Protein 2CE0 (pdb70)

Radius of gyration: 12.34 Å; Cα contacts (8 Å, |Δi|>4): 156; chains: 1; bounding box: 29×29×25 Å

Structure (mmCIF, N/CA/C/O backbone):
data_2CE0
#
_entry.id   2CE0
#
_cell.length_a   58.209
_cell.length_b   58.209
_cell.length_c   64.761
_cell.angle_alpha   90.00
_cell.angle_beta   90.00
_cell.angle_gamma   120.00
#
_symmetry.space_group_name_H-M   'P 32 2 1'
#
loop_
_entity.id
_entity.type
_entity.pdbx_description
1 polymer 'CYTOCHROME C6'
2 non-polymer 'HEME C'
3 water water
#
loop_
_atom_site.group_PDB
_atom_site.id
_atom_site.type_symbol
_atom_site.label_atom_id
_atom_site.label_alt_id
_atom_site.label_comp_id
_atom_site.label_asym_id
_atom_site.label_entity_id
_atom_site.label_seq_id
_atom_site.pdbx_PDB_ins_code
_atom_site.Cartn_x
_atom_site.Cartn_y
_atom_site.Cartn_z
_atom_site.occupancy
_atom_site.B_iso_or_equiv
_atom_site.auth_seq_id
_atom_site.auth_comp_id
_atom_site.auth_asym_id
_atom_site.auth_atom_id
_atom_site.pdbx_PDB_model_num
ATOM 1 N N . LEU A 1 3 ? 17.032 38.039 -3.989 1.00 31.20 3 LEU A N 1
ATOM 2 C CA . LEU A 1 3 ? 16.573 39.417 -3.650 1.00 30.96 3 LEU A CA 1
ATOM 3 C C . LEU A 1 3 ? 17.569 40.107 -2.713 1.00 30.62 3 LEU A C 1
ATOM 4 O O . LEU A 1 3 ? 18.403 39.446 -2.084 1.00 30.60 3 LEU A O 1
ATOM 9 N N . ASP A 1 4 ? 17.482 41.434 -2.635 1.00 30.27 4 ASP A N 1
ATOM 10 C CA . ASP A 1 4 ? 18.297 42.209 -1.706 1.00 29.82 4 ASP A CA 1
ATOM 11 C C . ASP A 1 4 ? 17.627 42.190 -0.332 1.00 29.37 4 ASP A C 1
ATOM 12 O O . ASP A 1 4 ? 16.746 43.009 -0.045 1.00 29.18 4 ASP A O 1
ATOM 17 N N . ILE A 1 5 ? 18.051 41.243 0.503 1.00 28.74 5 ILE A N 1
ATOM 18 C CA . ILE A 1 5 ? 17.463 41.019 1.829 1.00 28.42 5 ILE A CA 1
ATOM 19 C C . ILE A 1 5 ? 17.494 42.270 2.709 1.00 27.78 5 ILE A C 1
ATOM 20 O O . ILE A 1 5 ? 16.473 42.646 3.291 1.00 27.81 5 ILE A O 1
ATOM 25 N N . GLN A 1 6 ? 18.657 42.913 2.793 1.00 26.98 6 GLN A N 1
ATOM 26 C CA . GLN A 1 6 ? 18.834 44.088 3.647 1.00 26.22 6 GLN A CA 1
ATOM 27 C C . GLN A 1 6 ? 17.975 45.271 3.208 1.00 25.61 6 GLN A C 1
ATOM 28 O O . GLN A 1 6 ? 17.384 45.953 4.050 1.00 25.35 6 GLN A O 1
ATOM 30 N N . ARG A 1 7 ? 17.909 45.510 1.898 1.00 24.90 7 ARG A N 1
ATOM 31 C CA . ARG A 1 7 ? 17.086 46.588 1.349 1.00 24.12 7 ARG A CA 1
ATOM 32 C C . ARG A 1 7 ? 15.603 46.295 1.578 1.00 23.21 7 ARG A C 1
ATOM 33 O O . ARG A 1 7 ? 14.839 47.192 1.941 1.00 22.46 7 ARG A O 1
ATOM 41 N N . GLY A 1 8 ? 15.215 45.037 1.367 1.00 21.94 8 GLY A N 1
ATOM 42 C CA . GLY A 1 8 ? 13.848 44.579 1.623 1.00 20.82 8 GLY A CA 1
ATOM 43 C C . GLY A 1 8 ? 13.441 44.744 3.074 1.00 19.92 8 GLY A C 1
ATOM 44 O O . GLY A 1 8 ? 12.344 45.243 3.367 1.00 18.98 8 GLY A O 1
ATOM 45 N N . ALA A 1 9 ? 14.328 44.340 3.981 1.00 19.41 9 ALA A N 1
ATOM 46 C CA . ALA A 1 9 ? 14.104 44.471 5.418 1.00 19.37 9 ALA A CA 1
ATOM 47 C C . ALA A 1 9 ? 13.963 45.924 5.844 1.00 19.15 9 ALA A C 1
ATOM 48 O O . ALA A 1 9 ? 13.091 46.251 6.639 1.00 18.39 9 ALA A O 1
ATOM 50 N N . THR A 1 10 ? 14.817 46.794 5.311 1.00 18.84 10 THR A N 1
ATOM 51 C CA . THR A 1 10 ? 14.756 48.220 5.615 1.00 19.02 10 THR A CA 1
ATOM 52 C C . THR A 1 10 ? 13.426 48.843 5.161 1.00 18.00 10 THR A C 1
ATOM 53 O O . THR A 1 10 ? 12.798 49.593 5.908 1.00 17.36 10 THR A O 1
ATOM 57 N N . LEU A 1 11 ? 12.997 48.526 3.944 1.00 16.83 11 LEU A N 1
ATOM 58 C CA . LEU A 1 11 ? 11.731 49.040 3.426 1.00 16.21 11 LEU A CA 1
ATOM 59 C C . LEU A 1 11 ? 10.520 48.478 4.182 1.00 14.86 11 LEU A C 1
ATOM 60 O O . LEU A 1 11 ? 9.592 49.220 4.520 1.00 14.52 11 LEU A O 1
ATOM 65 N N . PHE A 1 12 ? 10.540 47.175 4.451 1.00 13.26 12 PHE A N 1
ATOM 66 C CA . PHE A 1 12 ? 9.502 46.522 5.235 1.00 12.42 12 PHE A CA 1
ATOM 67 C C . PHE A 1 12 ? 9.395 47.140 6.625 1.00 12.75 12 P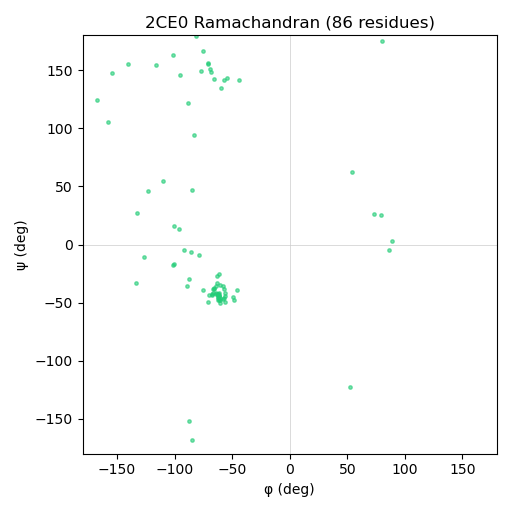HE A C 1
ATOM 68 O O . PHE A 1 12 ? 8.280 47.394 7.111 1.00 11.77 12 PHE A O 1
ATOM 76 N N A ASN A 1 13 ? 10.541 47.333 7.282 0.50 13.42 13 ASN A N 1
ATOM 77 N N B ASN A 1 13 ? 10.543 47.419 7.240 0.50 13.44 13 ASN A N 1
ATOM 78 C CA A ASN A 1 13 ? 10.575 47.794 8.671 0.50 14.55 13 ASN A CA 1
ATOM 79 C CA B ASN A 1 13 ? 10.565 47.982 8.581 0.50 14.53 13 ASN A CA 1
ATOM 80 C C . ASN A 1 13 ? 9.840 49.317 8.656 0.50 14.47 13 ASN A C 1
ATOM 81 O O . ASN A 1 13 ? 9.099 49.563 9.609 0.50 14.77 13 ASN A O 1
ATOM 90 N N . ARG A 1 14 ? 10.032 50.170 7.655 1.00 15.08 14 ARG A N 1
ATOM 91 C CA . ARG A 1 14 ? 9.411 51.482 7.677 1.00 16.07 14 ARG A CA 1
ATOM 92 C C . ARG A 1 14 ? 7.994 51.523 7.091 1.00 15.21 14 ARG A C 1
ATOM 93 O O . ARG A 1 14 ? 7.199 52.354 7.518 1.00 16.44 14 ARG A O 1
ATOM 101 N N . ALA A 1 15 ? 7.670 50.652 6.134 1.00 13.41 15 ALA A N 1
ATOM 102 C CA . ALA A 1 15 ? 6.362 50.733 5.467 1.00 12.55 15 ALA A CA 1
ATOM 103 C C . ALA A 1 15 ? 5.323 49.736 5.968 1.00 11.39 15 ALA A C 1
ATOM 104 O O . ALA A 1 15 ? 4.131 49.906 5.696 1.00 11.03 15 ALA A O 1
ATOM 106 N N . CYS A 1 16 ? 5.767 48.697 6.674 1.00 10.49 16 CYS A N 1
ATOM 107 C CA . CYS A 1 16 ? 4.896 47.554 6.982 1.00 9.79 16 CYS A CA 1
ATOM 108 C C . CYS A 1 16 ? 4.934 47.082 8.428 1.00 9.50 16 CYS A C 1
ATOM 109 O O . CYS A 1 16 ? 3.928 46.574 8.933 1.00 9.49 16 CYS A O 1
ATOM 112 N N . ALA A 1 17 ? 6.089 47.198 9.081 1.00 10.32 17 ALA A N 1
ATOM 113 C CA . ALA A 1 17 ? 6.321 46.499 10.338 1.00 11.05 17 ALA A CA 1
ATOM 114 C C . ALA A 1 17 ? 5.390 46.924 11.467 1.00 10.96 17 ALA A C 1
ATOM 115 O O . ALA A 1 17 ? 5.024 46.095 12.295 1.00 11.08 17 ALA A O 1
ATOM 117 N N . ALA A 1 18 ? 4.975 48.193 11.513 1.00 10.27 18 ALA A N 1
ATOM 118 C CA . ALA A 1 18 ? 4.132 48.615 12.639 1.00 10.54 18 ALA A CA 1
ATOM 119 C C . ALA A 1 18 ? 2.841 47.806 12.675 1.00 10.08 18 ALA A C 1
ATOM 120 O O . ALA A 1 18 ? 2.316 47.513 13.753 1.00 11.19 18 ALA A O 1
ATOM 122 N N . CYS A 1 19 ? 2.315 47.443 11.506 1.00 9.87 19 CYS A N 1
ATOM 123 C CA . CYS A 1 19 ? 1.140 46.579 11.483 1.00 10.26 19 CYS A CA 1
ATOM 124 C C . CYS A 1 19 ? 1.484 45.106 11.471 1.00 10.23 19 CYS A C 1
ATOM 125 O O . CYS A 1 19 ? 0.780 44.303 12.078 1.00 11.59 19 CYS A O 1
ATOM 128 N N . HIS A 1 20 ? 2.566 44.754 10.788 1.00 10.11 20 HIS A N 1
ATOM 129 C CA . HIS A 1 20 ? 2.931 43.354 10.605 1.00 10.76 20 HIS A CA 1
ATOM 130 C C . HIS A 1 20 ? 4.169 43.044 11.409 1.00 12.68 20 HIS A C 1
ATOM 131 O O . HIS A 1 20 ? 5.158 42.537 10.876 1.00 13.28 20 HIS A O 1
ATOM 138 N N . ASP A 1 21 ? 4.090 43.338 12.707 1.00 13.85 21 ASP A N 1
ATOM 139 C CA A ASP A 1 21 ? 5.277 43.211 13.540 0.50 14.67 21 ASP A CA 1
ATOM 140 C CA B ASP A 1 21 ? 5.213 43.192 13.637 0.50 14.04 21 ASP A CA 1
ATOM 141 C C . ASP A 1 21 ? 5.795 41.777 13.593 1.00 14.51 21 ASP A C 1
ATOM 142 O O . ASP A 1 21 ? 5.095 40.843 13.947 1.00 14.46 21 ASP A O 1
ATOM 151 N N . THR A 1 22 ? 7.058 41.653 13.175 1.00 15.17 22 THR A N 1
ATOM 152 C CA A THR A 1 22 ? 7.769 40.371 13.007 0.50 15.79 22 THR A CA 1
ATOM 153 C CA B THR A 1 22 ? 7.745 40.352 13.054 0.50 15.35 22 THR A CA 1
ATOM 154 C C . THR A 1 22 ? 6.912 39.299 12.313 1.00 15.03 22 THR A C 1
ATOM 155 O O . THR A 1 22 ? 6.891 38.120 12.682 1.00 15.44 22 THR A O 1
ATOM 162 N N . GLY A 1 23 ? 6.213 39.735 11.269 1.00 14.19 23 GLY A N 1
ATOM 163 C CA . GLY A 1 23 ? 5.387 38.848 10.459 1.00 13.14 23 GLY A CA 1
ATOM 164 C C . GLY A 1 23 ? 3.954 38.675 10.914 1.00 11.82 23 GLY A C 1
ATOM 165 O O . GLY A 1 23 ? 3.210 37.905 10.296 1.00 12.08 23 GLY A O 1
ATOM 16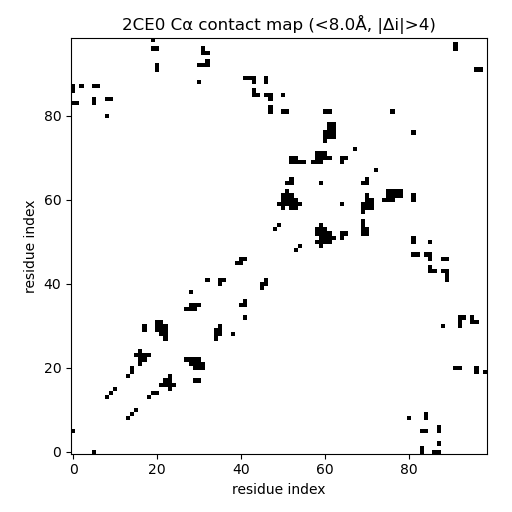6 N N . GLY A 1 24 ? 3.564 39.389 11.972 1.00 11.13 24 GLY A N 1
ATOM 167 C CA . GLY A 1 24 ? 2.241 39.243 12.564 1.00 10.77 24 GLY A CA 1
ATOM 168 C C . GLY A 1 24 ? 1.198 40.127 11.914 1.00 10.27 24 GLY A C 1
ATOM 169 O O . GLY A 1 24 ? 1.285 40.456 10.730 1.00 10.51 24 GLY A O 1
ATOM 170 N N . ASN A 1 25 ? 0.191 40.485 12.701 1.00 9.97 25 ASN A N 1
ATOM 171 C CA . ASN A 1 25 ? -0.827 41.445 12.290 1.00 10.14 25 ASN A CA 1
ATOM 172 C C . ASN A 1 25 ? -1.457 42.007 13.552 1.00 10.38 25 ASN A C 1
ATOM 173 O O . ASN A 1 25 ? -2.228 41.334 14.220 1.00 10.97 25 ASN A O 1
ATOM 178 N N . ILE A 1 26 ? -1.120 43.241 13.901 1.00 9.91 26 ILE A N 1
ATOM 179 C CA . ILE A 1 26 ? -1.578 43.787 15.183 1.00 11.04 26 ILE A CA 1
ATOM 180 C C . ILE A 1 26 ? -3.029 44.2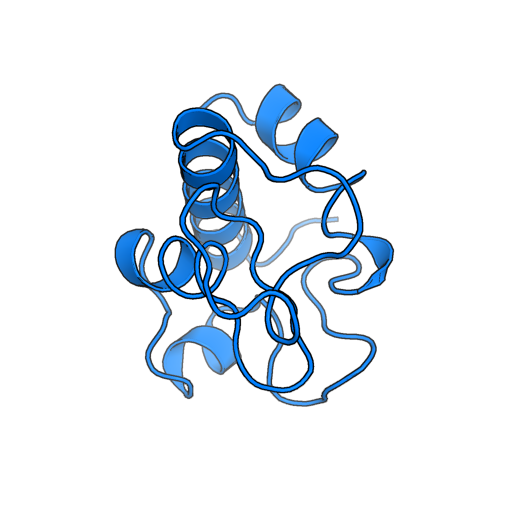57 15.152 1.00 11.61 26 ILE A C 1
ATOM 181 O O . ILE A 1 26 ? -3.587 44.574 16.205 1.00 11.37 26 ILE A O 1
ATOM 186 N N . ILE A 1 27 ? -3.617 44.292 13.954 1.00 12.76 27 ILE A N 1
ATOM 187 C CA A ILE A 1 27 ? -4.979 44.780 13.703 0.70 14.10 27 ILE A CA 1
ATOM 188 C CA B ILE A 1 27 ? -4.988 44.774 13.766 0.30 14.27 27 ILE A CA 1
ATOM 189 C C . ILE A 1 27 ? -5.975 43.631 13.562 1.00 14.60 27 ILE A C 1
ATOM 190 O O . ILE A 1 27 ? -7.085 43.667 14.115 1.00 15.40 27 ILE A O 1
ATOM 199 N N . GLN A 1 28 ? -5.573 42.620 12.794 1.00 15.21 28 GLN A N 1
ATOM 200 C CA A GLN A 1 28 ? -6.477 41.556 12.383 0.70 16.29 28 GLN A CA 1
ATOM 201 C CA B GLN A 1 28 ? -6.480 41.558 12.372 0.30 16.08 28 GLN A CA 1
ATOM 202 C C . GLN A 1 28 ? -5.890 40.174 12.637 1.00 16.79 28 GLN A C 1
ATOM 203 O O . GLN A 1 28 ? -5.070 39.687 11.852 1.00 16.16 28 GLN A O 1
ATOM 214 N N . PRO A 1 29 ? -6.319 39.529 13.742 1.00 18.24 29 PRO A N 1
ATOM 215 C CA . PRO A 1 29 ? -5.941 38.134 13.963 1.00 18.86 29 PRO A CA 1
ATOM 216 C C . PRO A 1 29 ? -6.313 37.238 12.777 1.00 18.26 29 PRO A C 1
ATOM 217 O O . PRO A 1 29 ? -7.349 37.441 12.135 1.00 18.67 29 PRO A O 1
ATOM 221 N N . GLY A 1 30 ? -5.457 36.264 12.486 1.00 18.04 30 GLY A N 1
ATOM 222 C CA . GLY A 1 30 ? -5.706 35.331 11.398 1.00 17.08 30 GLY A CA 1
ATOM 223 C C . GLY A 1 30 ? -5.237 35.802 10.037 1.00 15.92 30 GLY A C 1
ATOM 224 O O . GLY A 1 30 ? -5.313 35.053 9.066 1.00 16.50 30 GLY A O 1
ATOM 225 N N . ALA A 1 31 ? -4.749 37.038 9.955 1.00 14.47 31 ALA A N 1
ATOM 226 C CA . ALA A 1 31 ? -4.293 37.587 8.680 1.00 13.35 31 ALA A CA 1
ATOM 227 C C . ALA A 1 31 ? -2.843 38.042 8.773 1.00 12.61 31 ALA A C 1
ATOM 228 O O . ALA A 1 31 ? -2.472 39.126 8.311 1.00 11.96 31 ALA A O 1
ATOM 230 N N . THR A 1 32 ? -2.015 37.190 9.365 1.00 12.03 32 THR A N 1
ATOM 231 C CA . THR A 1 32 ? -0.595 37.475 9.486 1.00 11.92 32 THR A CA 1
ATOM 232 C C . THR A 1 32 ? 0.158 37.148 8.203 1.00 11.35 32 THR A C 1
ATOM 233 O O . THR A 1 32 ? -0.410 36.658 7.216 1.00 11.17 32 THR A O 1
ATOM 237 N N . LEU A 1 33 ? 1.462 37.394 8.233 1.00 11.01 33 LEU A N 1
ATOM 238 C CA . LEU A 1 33 ? 2.325 37.072 7.109 1.00 11.08 33 LEU A CA 1
ATOM 239 C C . LEU A 1 33 ? 3.014 35.722 7.277 1.00 11.39 33 LEU A C 1
ATOM 240 O O . LEU A 1 33 ? 3.951 35.409 6.540 1.00 11.94 33 LEU A O 1
ATOM 245 N N . PHE A 1 34 ? 2.541 34.922 8.232 1.00 11.77 34 PHE A N 1
ATOM 246 C CA . PHE A 1 34 ? 3.036 33.551 8.383 1.00 12.51 34 PHE A CA 1
ATOM 247 C C . PHE A 1 34 ? 2.418 32.656 7.312 1.00 12.66 34 PHE A C 1
ATOM 248 O O . PHE A 1 34 ? 1.275 32.871 6.884 1.00 12.76 34 PHE A O 1
ATOM 256 N N . THR A 1 35 ? 3.159 31.629 6.904 1.00 13.54 35 THR A N 1
ATOM 257 C CA . THR A 1 35 ? 2.726 30.716 5.846 1.00 14.28 35 THR A CA 1
ATOM 258 C C . THR A 1 35 ? 1.297 30.200 6.020 1.00 14.69 35 THR A C 1
ATOM 259 O O . THR A 1 35 ? 0.514 30.245 5.074 1.00 14.41 35 THR A O 1
ATOM 263 N N . LYS A 1 36 ? 0.940 29.736 7.216 1.00 15.78 36 LYS A N 1
ATOM 264 C CA . LYS A 1 36 ? -0.387 29.143 7.408 1.00 17.45 36 LYS A CA 1
ATOM 265 C C . LYS A 1 36 ? -1.514 30.138 7.138 1.00 16.02 36 LYS A C 1
ATOM 266 O O . LYS A 1 36 ? -2.514 29.793 6.505 1.00 16.32 36 LYS A O 1
ATOM 272 N N . ASP A 1 37 ? -1.356 31.377 7.604 1.00 14.78 37 ASP A N 1
ATOM 273 C CA . ASP A 1 37 ? -2.372 32.392 7.352 1.00 13.75 37 ASP A CA 1
ATOM 274 C C . ASP A 1 37 ? -2.406 32.810 5.889 1.00 13.39 37 ASP A C 1
ATOM 275 O O . ASP A 1 37 ? -3.479 32.961 5.310 1.00 13.74 37 ASP A O 1
ATOM 280 N N . LEU A 1 38 ? -1.238 33.006 5.284 1.00 12.98 38 LEU A N 1
ATOM 281 C CA . LEU A 1 38 ? -1.193 33.340 3.862 1.00 13.50 38 LEU A CA 1
ATOM 282 C C . LEU A 1 38 ? -1.917 32.259 3.037 1.00 13.80 38 LEU A C 1
ATOM 283 O O . LEU A 1 38 ? -2.721 32.571 2.145 1.00 13.94 38 LEU A O 1
ATOM 288 N N . GLU A 1 39 ? -1.662 30.990 3.362 1.00 14.51 39 GLU A N 1
ATOM 289 C CA . GLU A 1 39 ? -2.296 29.858 2.673 1.00 15.79 39 GLU A CA 1
ATOM 290 C C . GLU A 1 39 ? -3.816 29.863 2.843 1.00 16.02 39 GLU A C 1
ATOM 291 O O . GLU A 1 39 ? -4.553 29.709 1.868 1.00 15.90 39 GLU A O 1
ATOM 297 N N . ARG A 1 40 ? -4.287 30.035 4.076 1.00 15.98 40 ARG A N 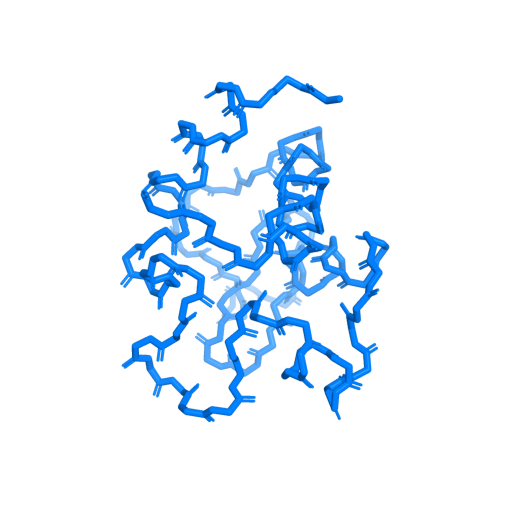1
ATOM 298 C CA . ARG A 1 40 ? -5.722 30.020 4.363 1.00 16.90 40 ARG A CA 1
ATOM 299 C C . ARG A 1 40 ? -6.470 31.163 3.676 1.00 16.49 40 ARG A C 1
ATOM 300 O O . ARG A 1 40 ? -7.670 31.061 3.369 1.00 17.33 40 ARG A O 1
ATOM 308 N N . ASN A 1 41 ? -5.748 32.250 3.429 1.00 15.58 41 ASN A N 1
ATOM 309 C CA A ASN A 1 41 ? -6.289 33.433 2.774 0.50 15.17 41 ASN A CA 1
ATOM 310 C CA B ASN A 1 41 ? -6.345 33.391 2.760 0.50 15.30 41 ASN A CA 1
ATOM 311 C C . ASN A 1 41 ? -6.055 33.435 1.261 1.00 14.64 41 ASN A C 1
ATOM 312 O O . ASN A 1 41 ? -6.409 34.389 0.585 1.00 14.68 41 ASN A O 1
ATOM 321 N N . GLY A 1 42 ? -5.437 32.370 0.746 1.00 13.94 42 GLY A N 1
ATOM 322 C CA . GLY A 1 42 ? -5.219 32.217 -0.699 1.00 13.94 42 GLY A CA 1
ATOM 323 C C . GLY A 1 42 ? -4.156 33.113 -1.300 1.00 13.65 42 GLY A C 1
ATOM 324 O O . GLY A 1 42 ? -4.206 33.414 -2.495 1.00 13.85 42 GLY A O 1
ATOM 325 N N . VAL A 1 43 ? -3.187 33.531 -0.485 1.00 13.30 43 VAL A N 1
ATOM 326 C CA . VAL A 1 43 ? -2.215 34.535 -0.925 1.00 13.72 43 VAL A CA 1
ATOM 327 C C . VAL A 1 43 ? -0.751 34.187 -0.617 1.00 13.87 43 VAL A C 1
ATOM 328 O O . VAL A 1 43 ? 0.090 35.080 -0.495 1.00 14.35 43 VAL A O 1
ATOM 332 N N . ASP A 1 44 ? -0.435 32.895 -0.521 1.00 13.80 44 ASP A N 1
ATOM 333 C CA . ASP A 1 44 ? 0.933 32.461 -0.227 1.00 14.86 44 ASP A CA 1
ATOM 334 C C . ASP A 1 44 ? 1.828 32.356 -1.467 1.00 15.17 44 ASP A C 1
ATOM 335 O O . ASP A 1 44 ? 2.510 31.353 -1.672 1.00 16.04 44 ASP A O 1
ATOM 340 N N . THR A 1 45 ? 1.798 33.381 -2.309 1.00 15.13 45 THR A N 1
ATOM 341 C CA . THR A 1 45 ? 2.694 33.471 -3.464 1.00 15.62 45 THR A CA 1
ATOM 342 C C . THR A 1 45 ? 3.145 34.912 -3.612 1.00 15.04 45 THR A C 1
ATOM 343 O O . THR A 1 45 ? 2.442 35.836 -3.184 1.00 13.98 45 THR A O 1
ATOM 347 N N . GLU A 1 46 ? 4.298 35.110 -4.242 1.00 15.06 46 GLU A N 1
ATOM 348 C CA . GLU A 1 46 ? 4.810 36.450 -4.489 1.00 15.62 46 GLU A CA 1
ATOM 349 C C . GLU A 1 46 ? 3.792 37.285 -5.265 1.00 15.23 46 GLU A C 1
ATOM 350 O O . GLU A 1 46 ? 3.581 38.453 -4.944 1.00 14.72 46 GLU A O 1
ATOM 356 N N . GLU A 1 47 ? 3.148 36.692 -6.270 1.00 15.40 47 GLU A N 1
ATOM 357 C CA . GLU A 1 47 ? 2.214 37.447 -7.112 1.00 16.22 47 GLU A CA 1
ATOM 358 C C . GLU A 1 47 ? 0.983 37.927 -6.330 1.00 14.95 47 GLU A C 1
ATOM 359 O O . GLU A 1 47 ? 0.490 39.037 -6.542 1.00 14.29 47 GLU A O 1
ATOM 365 N N . GLU A 1 48 ? 0.505 37.091 -5.417 1.00 13.99 48 GLU A N 1
ATOM 366 C CA . GLU A 1 48 ? -0.643 37.439 -4.587 1.00 13.45 48 GLU A CA 1
ATOM 367 C C . GLU A 1 48 ? -0.276 38.438 -3.501 1.00 12.65 48 GLU A C 1
ATOM 368 O O . GLU A 1 48 ? -1.059 39.337 -3.193 1.00 12.83 48 GLU A O 1
ATOM 374 N N . ILE A 1 49 ? 0.904 38.266 -2.910 1.00 12.45 49 ILE A N 1
ATOM 375 C CA . ILE A 1 49 ? 1.400 39.224 -1.922 1.00 12.23 49 ILE A CA 1
ATOM 376 C C . ILE A 1 49 ? 1.549 40.602 -2.584 1.00 11.83 49 ILE A C 1
ATOM 377 O O . ILE A 1 49 ? 1.157 41.625 -2.011 1.00 11.77 49 ILE A O 1
ATOM 382 N N . TYR A 1 50 ? 2.090 40.625 -3.800 1.00 12.17 50 TYR A N 1
ATOM 383 C CA . TYR A 1 50 ? 2.215 41.868 -4.554 1.00 12.36 50 TYR A CA 1
ATOM 384 C C . TYR A 1 50 ? 0.844 42.516 -4.755 1.00 12.28 50 TYR A C 1
ATOM 385 O O . TYR A 1 50 ? 0.676 43.710 -4.508 1.00 12.13 50 TYR A O 1
ATOM 394 N N . ARG A 1 51 ? -0.137 41.719 -5.167 1.00 12.28 51 ARG A N 1
ATOM 395 C CA A ARG A 1 51 ? -1.459 42.244 -5.465 0.70 12.35 51 ARG A CA 1
ATOM 396 C CA B ARG A 1 51 ? -1.483 42.217 -5.457 0.30 12.51 51 ARG A CA 1
ATOM 397 C C . ARG A 1 51 ? -2.144 42.852 -4.235 1.00 12.24 51 ARG A C 1
ATOM 398 O O . ARG A 1 51 ? -2.714 43.947 -4.323 1.00 12.67 51 ARG A O 1
ATOM 413 N N . VAL A 1 52 ? -2.088 42.161 -3.096 1.00 12.17 52 VAL A N 1
ATOM 414 C CA A VAL A 1 52 ? -2.712 42.729 -1.911 0.50 11.89 52 VAL A CA 1
ATOM 415 C CA B VAL A 1 52 ? -2.631 42.665 -1.815 0.50 12.18 52 VAL A CA 1
ATOM 416 C C . VAL A 1 52 ? -1.958 43.978 -1.416 1.00 11.73 52 VAL A C 1
ATOM 417 O O . VAL A 1 52 ? -2.594 44.930 -0.952 1.00 11.75 52 VAL A O 1
ATOM 424 N N . THR A 1 53 ? -0.637 44.009 -1.564 1.00 10.95 53 THR A N 1
ATOM 425 C CA . THR A 1 53 ? 0.131 45.190 -1.193 1.00 11.60 53 THR A CA 1
ATOM 426 C C . THR A 1 53 ? -0.217 46.363 -2.110 1.00 11.38 53 THR A C 1
ATOM 427 O O . THR A 1 53 ? -0.309 47.511 -1.659 1.00 11.71 53 THR A O 1
ATOM 431 N N . TYR A 1 54 ? -0.427 46.066 -3.388 1.00 11.40 54 TYR A N 1
ATOM 432 C CA . TYR A 1 54 ? -0.712 47.093 -4.379 1.00 12.08 54 TYR A CA 1
ATOM 433 C C . TYR A 1 54 ? -2.104 47.701 -4.201 1.00 12.11 54 TYR A C 1
ATOM 434 O O . TYR A 1 54 ? -2.254 48.932 -4.178 1.00 11.89 54 TYR A O 1
ATOM 443 N N . PHE A 1 55 ? -3.115 46.840 -4.083 1.00 12.75 55 PHE A N 1
ATOM 444 C CA . PHE A 1 55 ? -4.510 47.280 -4.089 1.00 13.35 55 PHE A CA 1
ATOM 445 C C . PHE A 1 55 ? -5.162 47.355 -2.715 1.00 13.57 55 PHE A C 1
ATOM 446 O O . PHE A 1 55 ? -6.203 48.002 -2.565 1.00 14.35 55 PHE A O 1
ATOM 454 N N . GLY A 1 56 ? -4.566 46.693 -1.722 1.00 13.20 56 GLY A N 1
ATOM 455 C CA . GLY A 1 56 ? -5.143 46.664 -0.383 1.00 14.21 56 GLY A CA 1
ATOM 456 C C . GLY A 1 56 ? -6.263 45.654 -0.228 1.00 14.78 56 GLY A C 1
ATOM 457 O O . GLY A 1 56 ? -6.680 45.010 -1.198 1.00 15.89 56 GLY A O 1
ATOM 458 N N . LYS A 1 57 ? -6.752 45.520 1.000 1.00 15.61 57 LYS A N 1
ATOM 459 C CA . LYS A 1 57 ? -7.883 44.645 1.300 1.00 17.06 57 LYS A CA 1
ATOM 460 C C . LYS A 1 57 ? -8.356 44.975 2.691 1.00 17.65 57 LYS A C 1
ATOM 461 O O . LYS A 1 57 ? -7.575 44.940 3.638 1.00 16.87 57 LYS A O 1
ATOM 467 N N . GLY A 1 58 ? -9.643 45.296 2.795 1.00 19.03 58 GLY A N 1
ATOM 468 C CA . GLY A 1 58 ? -10.255 45.689 4.044 1.00 19.80 58 GLY A CA 1
ATOM 469 C C . GLY A 1 58 ? -9.505 46.806 4.727 1.00 19.66 58 GLY A C 1
ATOM 470 O O . GLY A 1 58 ? -9.282 47.873 4.145 1.00 19.94 58 GLY A O 1
ATOM 471 N N . ARG A 1 59 ? -9.084 46.536 5.956 1.00 19.28 59 ARG A N 1
ATOM 472 C CA A ARG A 1 59 ? -8.426 47.547 6.765 0.70 19.42 59 ARG A CA 1
ATOM 473 C CA B ARG A 1 59 ? -8.420 47.528 6.789 0.30 19.22 59 ARG A CA 1
ATOM 474 C C . ARG A 1 59 ? -6.991 47.804 6.348 1.00 18.69 59 ARG A C 1
ATOM 475 O O . ARG A 1 59 ? -6.374 48.757 6.820 1.00 19.33 59 ARG A O 1
ATOM 490 N N . MET A 1 60 ? -6.463 46.974 5.454 1.00 16.59 60 MET A N 1
ATOM 491 C CA . MET A 1 60 ? -5.161 47.273 4.917 1.00 15.38 60 MET A CA 1
ATOM 492 C C . MET A 1 60 ? -5.224 48.167 3.698 1.00 15.46 60 MET A C 1
ATOM 493 O O . MET A 1 60 ? -5.800 47.787 2.663 1.00 14.26 60 MET A O 1
ATOM 498 N N . PRO A 1 61 ? -4.557 49.325 3.781 1.00 15.74 61 PRO A N 1
ATOM 499 C CA . PRO A 1 61 ? -4.483 50.177 2.606 1.00 15.26 61 PRO A CA 1
ATOM 500 C C . PRO A 1 61 ? -3.618 49.577 1.503 1.00 14.34 61 PRO A C 1
ATOM 501 O O . PRO A 1 61 ? -2.665 48.845 1.753 1.00 15.07 61 PRO A O 1
ATOM 505 N N . GLY A 1 62 ? -3.916 49.908 0.264 1.00 13.18 62 GLY A N 1
ATOM 506 C CA . GLY A 1 62 ? -2.941 49.543 -0.726 1.00 13.13 62 GLY A CA 1
ATOM 507 C C . GLY A 1 62 ? -2.070 50.691 -1.176 1.00 12.11 62 GLY A C 1
ATOM 508 O O . GLY A 1 62 ? -2.288 51.863 -0.793 1.00 12.81 62 GLY A O 1
ATOM 509 N N . PHE A 1 63 ? -0.954 50.375 -1.814 1.00 12.58 63 PHE A N 1
ATOM 510 C CA . PHE A 1 63 ? 0.285 51.146 -1.715 1.00 12.15 63 PHE A CA 1
ATOM 511 C C . PHE A 1 63 ? 0.664 51.458 -3.185 1.00 12.67 63 PHE A C 1
ATOM 512 O O . PHE A 1 63 ? 1.550 52.268 -3.450 1.00 12.61 63 PHE A O 1
ATOM 520 N N . GLY A 1 64 ? -0.017 50.812 -4.135 1.00 12.86 64 GLY A N 1
ATOM 521 C CA . GLY A 1 64 ? 0.307 50.958 -5.554 1.00 14.34 64 GLY A CA 1
ATOM 522 C C . GLY A 1 64 ? 0.002 52.330 -6.122 1.00 15.08 64 GLY A C 1
ATOM 523 O O . GLY A 1 64 ? -0.938 52.999 -5.694 1.00 14.59 64 GLY A O 1
ATOM 524 N N . GLU A 1 65 ? 0.802 52.744 -7.102 1.00 16.60 65 GLU A N 1
ATOM 525 C CA . GLU A 1 65 ? 0.613 54.053 -7.736 1.00 18.69 65 GLU A CA 1
ATOM 526 C C . GLU A 1 65 ? -0.791 54.195 -8.328 1.00 19.55 65 GLU A C 1
ATOM 527 O O . GLU A 1 65 ? -1.401 55.266 -8.239 1.00 20.16 65 GLU A O 1
ATOM 533 N N . LYS A 1 66 ? -1.298 53.107 -8.910 1.00 20.27 66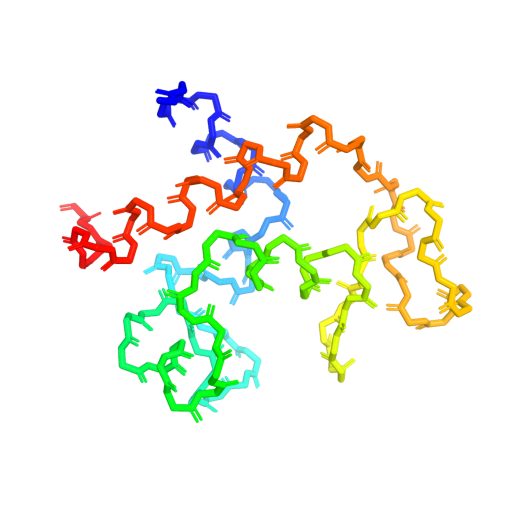 LYS A N 1
ATOM 534 C CA . LYS A 1 66 ? -2.615 53.100 -9.543 1.00 21.42 66 LYS A CA 1
ATOM 535 C C . LYS A 1 66 ? -3.706 52.470 -8.673 1.00 21.27 66 LYS A C 1
ATOM 536 O O . LYS A 1 66 ? -4.780 52.121 -9.172 1.00 22.05 66 LYS A O 1
ATOM 542 N N . CYS A 1 67 ? -3.431 52.323 -7.375 1.00 20.72 67 CYS A N 1
ATOM 543 C CA . CYS A 1 67 ? -4.449 51.910 -6.415 1.00 20.82 67 CYS A CA 1
ATOM 544 C C . CYS A 1 67 ? -5.578 52.938 -6.450 1.00 21.91 67 CYS A C 1
ATOM 545 O O . CYS A 1 67 ? -5.335 54.148 -6.471 1.00 21.17 67 CYS A O 1
ATOM 548 N N . THR A 1 68 ? -6.808 52.436 -6.483 1.00 23.44 68 THR A N 1
ATOM 549 C CA . THR A 1 68 ? -7.998 53.266 -6.644 1.00 25.33 68 THR A CA 1
ATOM 550 C C . THR A 1 68 ? -9.190 52.525 -6.026 1.00 26.11 68 THR A C 1
ATOM 551 O O . THR A 1 68 ? -9.201 51.292 -6.027 1.00 26.56 68 THR A O 1
ATOM 555 N N . PRO A 1 69 ? -10.172 53.258 -5.457 1.00 26.78 69 PRO A N 1
ATOM 556 C CA . PRO A 1 69 ? -10.205 54.704 -5.215 1.00 26.96 69 PRO A CA 1
ATOM 557 C C . PRO A 1 69 ? -9.332 55.120 -4.027 1.00 26.92 69 PRO A C 1
ATOM 558 O O . PRO A 1 69 ? -8.905 54.267 -3.243 1.00 26.66 69 PRO A O 1
ATOM 562 N N . ARG A 1 70 ? -9.087 56.424 -3.908 1.00 26.73 70 ARG A N 1
ATOM 563 C CA . ARG A 1 70 ? -8.225 57.006 -2.869 1.00 26.48 70 ARG A CA 1
ATOM 564 C C . ARG A 1 70 ? -8.488 56.453 -1.462 1.00 25.58 70 ARG A C 1
ATOM 565 O O . ARG A 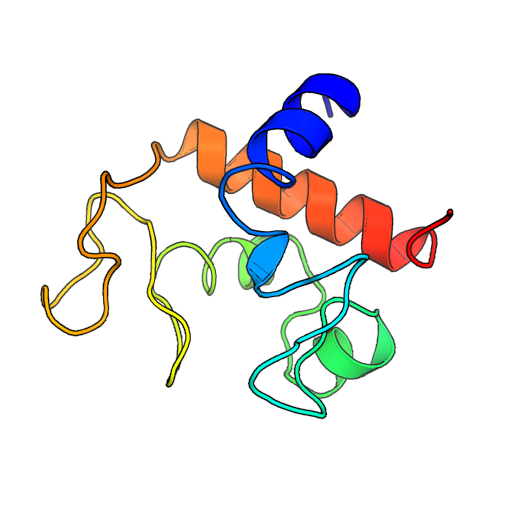1 70 ? -7.552 56.219 -0.690 1.00 25.46 70 ARG A O 1
ATOM 573 N N . GLY A 1 71 ? -9.762 56.231 -1.147 1.00 24.54 71 GLY A N 1
ATOM 574 C CA . GLY A 1 71 ? -10.173 55.733 0.160 1.00 23.08 71 GLY A CA 1
ATOM 575 C C . GLY A 1 71 ? -9.641 54.366 0.568 1.00 21.75 71 GLY A C 1
ATOM 576 O O . GLY A 1 71 ? -9.542 54.085 1.763 1.00 22.37 71 GLY A O 1
ATOM 577 N N . GLN A 1 72 ? -9.303 53.520 -0.409 1.00 20.48 72 GLN A N 1
ATOM 578 C CA A GLN A 1 72 ? -8.784 52.182 -0.124 0.50 19.41 72 GLN A CA 1
ATOM 579 C CA B GLN A 1 72 ? -8.784 52.181 -0.112 0.50 19.76 72 GLN A CA 1
ATOM 580 C C . GLN A 1 72 ? -7.251 52.126 -0.154 1.00 18.81 72 GLN A C 1
ATOM 581 O O . GLN A 1 72 ? -6.661 51.079 0.105 1.00 18.01 72 GLN A O 1
ATOM 592 N N . CYS A 1 73 ? -6.623 53.278 -0.366 1.00 17.96 73 CYS A N 1
ATOM 593 C CA . CYS A 1 73 ? -5.173 53.347 -0.501 1.00 16.98 73 CYS A CA 1
ATOM 594 C C . CYS A 1 73 ? -4.552 54.164 0.627 1.00 16.04 73 CYS A C 1
ATOM 595 O O . CYS A 1 73 ? -5.203 55.031 1.210 1.00 15.85 73 CYS A O 1
ATOM 598 N N . THR A 1 74 ? -3.289 53.882 0.929 1.00 16.10 74 THR A N 1
ATOM 599 C CA . THR A 1 74 ? -2.517 54.712 1.846 1.00 13.40 74 THR A CA 1
ATOM 600 C C . THR A 1 74 ? -2.731 56.195 1.562 1.00 12.89 74 THR A C 1
ATOM 601 O O . THR A 1 74 ? -2.835 56.606 0.406 1.00 13.13 74 THR A O 1
ATOM 605 N N . PHE A 1 75 ? -2.797 56.992 2.623 1.00 12.52 75 PHE A N 1
ATOM 606 C CA . PHE A 1 75 ? -2.828 58.443 2.490 1.00 12.68 75 PHE A CA 1
ATOM 607 C C . PHE A 1 75 ? -1.423 59.033 2.549 1.00 12.44 75 PHE A C 1
ATOM 608 O O . PHE A 1 75 ? -1.237 60.237 2.372 1.00 12.60 75 PHE A O 1
ATOM 616 N N . GLY A 1 76 ? -0.438 58.177 2.800 1.00 12.17 76 GLY A N 1
ATOM 617 C CA . GLY A 1 76 ? 0.961 58.554 2.647 1.00 12.41 76 GLY A CA 1
ATOM 618 C C . GLY A 1 76 ? 1.404 58.375 1.205 1.00 12.51 76 GLY A C 1
ATOM 619 O O . GLY A 1 76 ? 0.577 58.147 0.317 1.00 12.60 76 GLY A O 1
ATOM 620 N N . PRO A 1 77 ? 2.718 58.450 0.947 1.00 12.94 77 PRO A N 1
ATOM 621 C CA . PRO A 1 77 ? 3.196 58.273 -0.425 1.00 13.45 77 PRO A CA 1
ATOM 622 C C . PRO A 1 77 ? 2.958 56.860 -0.936 1.00 13.32 77 PRO A C 1
ATOM 623 O O . PRO A 1 77 ? 3.093 55.888 -0.184 1.00 13.63 77 PRO A O 1
ATOM 627 N N . ARG A 1 78 ? 2.616 56.748 -2.211 1.00 13.04 78 ARG A N 1
ATOM 628 C CA . ARG A 1 78 ? 2.540 55.448 -2.848 1.00 13.71 78 ARG A CA 1
ATOM 629 C C . ARG A 1 78 ? 3.943 54.887 -3.040 1.00 13.86 78 ARG A C 1
ATOM 630 O O . ARG A 1 78 ? 4.928 55.637 -3.095 1.00 14.19 78 ARG A O 1
ATOM 638 N N . LEU A 1 79 ? 4.030 53.567 -3.138 1.00 14.17 79 LEU A N 1
ATOM 639 C CA . LEU A 1 79 ? 5.278 52.877 -3.428 1.00 15.29 79 LEU A CA 1
ATOM 640 C C . LEU A 1 79 ? 5.372 52.597 -4.923 1.00 15.88 79 LEU A C 1
ATOM 641 O O . LEU A 1 79 ? 4.358 52.356 -5.586 1.00 16.10 79 LEU A O 1
ATOM 646 N N . GLN A 1 80 ? 6.592 52.643 -5.451 1.00 16.49 80 GLN A N 1
ATOM 647 C CA . GLN A 1 80 ? 6.836 52.286 -6.845 1.00 17.46 80 GLN A CA 1
ATOM 648 C C . GLN A 1 80 ? 6.672 50.781 -7.045 1.00 16.88 80 GLN A C 1
ATOM 649 O O . GLN A 1 80 ? 6.835 50.004 -6.101 1.00 16.31 80 GLN A O 1
ATOM 655 N N . ASP A 1 81 ? 6.354 50.375 -8.274 1.00 17.35 81 ASP A N 1
ATOM 656 C CA . ASP A 1 81 ? 6.221 48.958 -8.608 1.00 17.64 81 ASP A CA 1
ATOM 657 C C . ASP A 1 81 ? 7.417 48.144 -8.113 1.00 17.46 81 ASP A C 1
ATOM 658 O O . ASP A 1 81 ? 7.246 47.068 -7.532 1.00 17.43 81 ASP A O 1
ATOM 663 N N . GLU A 1 82 ? 8.625 48.662 -8.341 1.00 17.64 82 GLU A N 1
ATOM 664 C CA . GLU A 1 82 ? 9.857 47.968 -7.979 0.70 17.97 82 GLU A CA 1
ATOM 665 C C . GLU A 1 82 ? 9.977 47.782 -6.463 1.00 17.08 82 GLU A C 1
ATOM 666 O O . GLU A 1 82 ? 10.487 46.760 -5.999 1.00 16.86 82 GLU A O 1
ATOM 672 N N . GLU A 1 83 ? 9.511 48.772 -5.702 1.00 16.13 83 GLU A N 1
ATOM 673 C CA . GLU A 1 83 ? 9.498 48.675 -4.239 1.00 16.07 83 GLU A CA 1
ATOM 674 C C . GLU A 1 83 ? 8.511 47.610 -3.754 1.00 14.86 83 GLU A C 1
ATOM 675 O O . GLU A 1 83 ? 8.822 46.828 -2.855 1.00 14.08 83 GLU A O 1
ATOM 681 N N . ILE A 1 84 ? 7.329 47.580 -4.361 1.00 14.03 84 ILE A N 1
ATOM 682 C CA . ILE A 1 84 ? 6.324 46.579 -3.997 1.00 13.95 84 ILE A CA 1
ATOM 683 C C . ILE A 1 84 ? 6.806 45.174 -4.363 1.00 14.02 84 ILE A C 1
ATOM 684 O O . ILE A 1 84 ? 6.590 44.227 -3.603 1.00 13.40 84 ILE A O 1
ATOM 689 N N . LYS A 1 85 ? 7.487 45.040 -5.503 1.00 14.63 85 LYS A N 1
ATOM 690 C CA . LYS A 1 85 ? 8.088 43.763 -5.892 1.00 15.41 85 LYS A CA 1
ATOM 691 C C . LYS A 1 85 ? 9.118 43.302 -4.863 1.00 14.98 85 LYS A C 1
ATOM 692 O O . LYS A 1 85 ? 9.101 42.148 -4.434 1.00 14.49 85 LYS A O 1
ATOM 698 N N . LEU A 1 86 ? 10.003 44.208 -4.457 1.00 14.83 86 LEU A N 1
ATOM 699 C CA . LEU A 1 86 ? 10.984 43.895 -3.417 1.00 15.39 86 LEU A CA 1
ATOM 700 C C . LEU A 1 86 ? 10.306 43.431 -2.127 1.00 14.23 86 LEU A C 1
ATOM 701 O O . LEU A 1 86 ? 10.723 42.447 -1.517 1.00 14.34 86 LEU A O 1
ATOM 706 N N . LEU A 1 87 ? 9.266 44.153 -1.713 1.00 13.37 87 LEU A N 1
ATOM 707 C CA . LEU A 1 87 ? 8.514 43.790 -0.511 1.00 12.86 87 LEU A CA 1
ATOM 708 C C . LEU A 1 87 ? 7.835 42.430 -0.629 1.00 12.72 87 LEU A C 1
ATOM 709 O O . LEU A 1 87 ? 7.864 41.633 0.311 1.00 12.68 87 LEU A O 1
ATOM 714 N N . ALA A 1 88 ? 7.216 42.160 -1.775 1.00 13.16 88 ALA A N 1
ATOM 715 C CA . ALA A 1 88 ? 6.558 40.872 -1.982 1.00 13.59 88 ALA A CA 1
ATOM 716 C C . ALA A 1 88 ? 7.556 39.711 -1.922 1.00 13.88 88 ALA A C 1
ATOM 717 O O . ALA A 1 88 ? 7.278 38.675 -1.311 1.00 13.89 88 ALA A O 1
ATOM 719 N N . GLU A 1 89 ? 8.723 39.894 -2.540 1.00 14.42 89 GLU A N 1
ATOM 720 C CA . GLU A 1 89 ? 9.777 38.884 -2.488 1.00 15.30 89 GLU A CA 1
ATOM 721 C C . GLU A 1 89 ? 10.292 38.692 -1.062 1.00 14.70 89 GLU A C 1
ATOM 722 O O . GLU A 1 89 ? 10.525 37.565 -0.618 1.00 14.76 89 GLU A O 1
ATOM 728 N N . PHE A 1 90 ? 10.468 39.799 -0.347 1.00 14.09 90 PHE A N 1
ATOM 729 C CA . PHE A 1 90 ? 10.909 39.759 1.045 1.00 13.98 90 PHE A CA 1
ATOM 730 C C . PHE A 1 90 ? 9.920 39.006 1.938 1.00 13.35 90 PHE A C 1
ATOM 731 O O . PHE A 1 90 ? 10.316 38.152 2.732 1.00 13.55 90 PHE A O 1
ATOM 739 N N . VAL A 1 91 ? 8.636 39.334 1.814 1.00 13.00 91 VAL A N 1
ATOM 740 C CA . VAL A 1 91 ? 7.601 38.701 2.625 1.00 12.45 91 VAL A CA 1
ATOM 741 C C . VAL A 1 91 ? 7.529 37.194 2.335 1.00 12.73 91 VAL A C 1
ATOM 742 O O . VAL A 1 91 ? 7.452 36.375 3.261 1.00 12.74 91 VAL A O 1
ATOM 746 N N . LYS A 1 92 ? 7.557 36.827 1.055 1.00 13.15 92 LYS A N 1
ATOM 747 C CA . LYS A 1 92 ? 7.525 35.408 0.691 1.00 13.99 92 LYS A CA 1
ATOM 748 C C . LYS A 1 92 ? 8.732 34.662 1.258 1.00 14.41 92 LYS A C 1
ATOM 749 O O . LYS A 1 92 ? 8.585 33.565 1.807 1.00 14.63 92 LYS A O 1
ATOM 755 N N . PHE A 1 93 ? 9.910 35.269 1.141 1.00 14.55 93 PHE 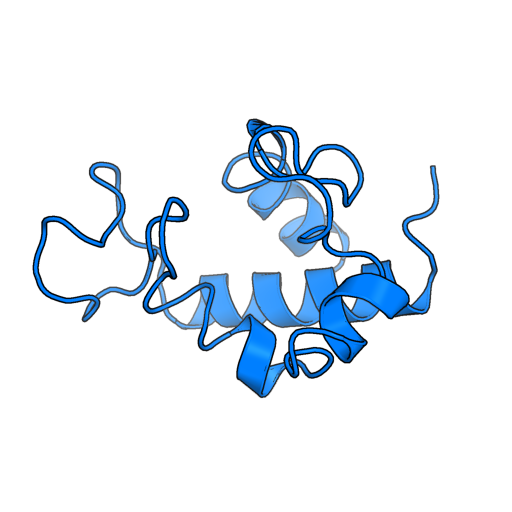A N 1
ATOM 756 C CA . PHE A 1 93 ? 11.139 34.692 1.686 1.00 15.61 93 PHE A CA 1
ATOM 757 C C . PHE A 1 93 ? 11.046 34.505 3.201 1.00 15.24 93 PHE A C 1
ATOM 758 O O . PHE A 1 93 ? 11.324 33.419 3.717 1.00 15.74 93 PHE A O 1
ATOM 766 N N . GLN A 1 94 ? 10.636 35.561 3.903 1.00 14.57 94 GLN A N 1
ATOM 767 C CA . GLN A 1 94 ? 10.516 35.512 5.357 1.00 14.55 94 GLN A CA 1
ATOM 768 C C . GLN A 1 94 ? 9.492 34.485 5.813 1.00 14.11 94 GLN A C 1
ATOM 769 O O . GLN A 1 94 ? 9.752 33.734 6.752 1.00 14.48 94 GLN A O 1
ATOM 775 N N . ALA A 1 95 ? 8.344 34.431 5.138 1.00 14.01 95 ALA A N 1
ATOM 776 C CA . ALA A 1 95 ? 7.303 33.468 5.484 1.00 14.39 95 ALA A CA 1
ATOM 777 C C . ALA A 1 95 ? 7.837 32.044 5.308 1.00 15.02 95 ALA A C 1
ATOM 778 O O . ALA A 1 95 ? 7.643 31.191 6.174 1.00 14.85 95 ALA A O 1
ATOM 780 N N . ASP A 1 96 ? 8.536 31.799 4.200 1.00 15.78 96 ASP A N 1
ATOM 781 C CA . ASP A 1 96 ? 9.166 30.493 3.960 1.00 16.93 96 ASP A CA 1
ATOM 782 C C . ASP A 1 96 ? 10.154 30.108 5.064 1.00 17.48 96 ASP A C 1
ATOM 783 O O . ASP A 1 96 ? 10.272 28.928 5.410 1.00 18.30 96 ASP A O 1
ATOM 788 N N . GLN A 1 97 ? 10.861 31.099 5.602 1.00 17.50 97 GLN A N 1
ATOM 789 C CA . GLN A 1 97 ? 11.853 30.888 6.659 1.00 18.21 97 GLN A CA 1
ATOM 790 C C . GLN A 1 97 ? 11.242 30.883 8.064 1.00 17.69 97 GLN A C 1
ATOM 791 O O . GLN A 1 97 ? 11.944 30.619 9.041 1.00 18.08 97 GLN A O 1
ATOM 797 N N . GLY A 1 98 ? 9.949 31.191 8.166 1.00 17.31 98 GLY A N 1
ATOM 798 C CA . GLY A 1 98 ? 9.253 31.227 9.452 1.00 16.55 98 GLY A CA 1
ATOM 799 C C . GLY A 1 98 ? 9.491 32.484 10.274 1.00 15.86 98 GLY A C 1
ATOM 800 O O . GLY A 1 98 ? 9.372 32.459 11.504 1.00 15.42 98 GLY A O 1
ATOM 801 N N . TRP A 1 99 ? 9.821 33.585 9.599 1.00 15.54 99 TRP A N 1
ATOM 802 C CA . TRP A 1 99 ? 10.061 34.880 10.257 1.00 16.12 99 TRP A CA 1
ATOM 803 C C . TRP A 1 99 ? 11.108 34.800 11.386 1.00 17.52 99 TRP A C 1
ATOM 804 O O . TRP A 1 99 ? 10.803 35.052 12.550 1.00 18.21 99 TRP A O 1
ATOM 815 N N . PRO A 1 100 ? 12.358 34.438 11.040 1.00 18.64 100 PRO A N 1
ATOM 816 C CA . PRO A 1 100 ? 13.399 34.311 12.068 1.00 20.01 100 PRO A CA 1
ATOM 817 C C . PRO A 1 100 ? 13.626 35.586 12.881 1.00 21.59 100 PRO A C 1
ATOM 818 O O . PRO A 1 100 ? 13.566 36.687 12.327 1.00 21.88 100 PRO A O 1
ATOM 822 N N . THR A 1 101 ? 13.872 35.428 14.183 1.00 22.96 101 THR A N 1
ATOM 823 C CA . THR A 1 101 ? 14.335 36.524 15.043 1.00 24.27 101 THR A CA 1
ATOM 824 C C . THR A 1 101 ? 15.777 36.277 15.457 1.00 24.66 101 THR A C 1
ATOM 825 O O . THR A 1 101 ? 16.140 35.156 15.817 1.00 25.34 101 THR A O 1
#

Organism: Arabidopsis thaliana (NCBI:txid3702)

Foldseek 3Di:
DPQVVLVVLCVPPPCVQQPLQQGPPDPLCTLAQVSCVVVVQLALVSQLVCQQANDVPGAHQHPPHDDPVRHDPDHHDYSVSSSSNSVNSNVCNVVRSDD

Solvent-accessible surface area: 6072 Å² total; per-residue (Å²): 98,82,76,73,112,0,28,90,11,6,102,174,29,24,22,86,60,25,70,86,0,12,31,104,82,76,123,32,27,27,21,86,45,155,16,8,104,148,75,52,30,32,57,57,127,47,7,54,128,33,16,18,86,16,151,80,170,53,53,0,33,0,80,165,7,92,88,160,65,78,3,19,144,40,123,62,13,105,81,125,36,0,112,11,3,0,53,10,9,57,78,26,4,86,106,43,17,82,167

Sequence (99 aa):
LDIQRGATLFNNRACAACHDDTTGGNIIIQQPGATLFTKDLERNNGVDTEEEIYRRVVTYFGKGRRMPGFGEKCTPRGQQCTFGPRLQDEEIKLLAEFVKFQADQGWPT

B-factor: mean 18.97, std 8.58, range [8.3, 61.61]

CATH classification: 1.10.760.10

Secondary structure (DSSP, 8-state):
--HHHHHHHHHHHTTTTSGGG--SSSTT--SSHHHHHHTT--SHHHHHHHHHH-BTTBPB-BTT--SGGGB-SSPPBPHHHHHHHHHHHHHHHHHT---

Nearest PDB structures (foldseek):
  2ce1-assembly1_A  TM=1.009E+00  e=1.701E-19  Arabidopsis 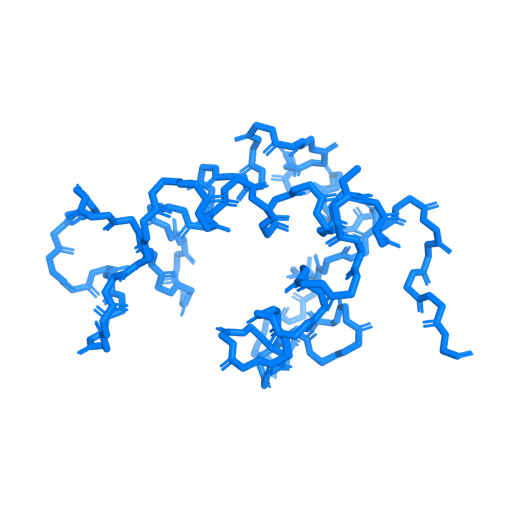thaliana
  2v07-assembly1_A  TM=1.009E+00  e=5.646E-19  Arabidopsis thaliana
  2dge-assembly1_A  TM=9.840E-01  e=9.086E-18  Arabidopsis thaliana
  6tr1-assembly1_A  TM=9.208E-01  e=9.897E-08  Thermosynechococcus vestitus BP-1
  6tsy-assembly4_D  TM=9.283E-01  e=1.123E-07  Thermosynechococcus vestitus BP-1

InterPro domains:
  IPR009056 Cytochrome c-like domain [PF13442] (74-139)
  IPR009056 Cytochrome c-like domain [PS51007] (73-165)
  IPR023655 Cytochrome c6 [PTHR34688] (23-174)
  IPR036909 Cytochrome c-like domain superfamily [G3DSA:1.10.760.10] (71-175)
  IPR036909 Cytochrome c-like domain superfamily [SSF46626] (69-171)